Protein AF-A0A352WU00-F1 (afdb_monomer)

pLDDT: mean 78.48, std 10.27, range [42.81, 90.06]

Foldseek 3Di:
DPPPDDVLVVQVVVLVVVCVVVVHDCVVCVCVNPPPDDDDDDD

Mean predicted aligned error: 7.71 Å

Radius of gyration: 13.75 Å; Cα contacts (8 Å, |Δi|>4): 9; chains: 1; bounding box: 33×20×30 Å

Secondary structure (DSSP, 8-state):
------HHHHHHHHHHHHHHHHT--HHHHHHHHS-S-------

Solvent-accessible surface area (backbone atoms only — not comparable to full-atom values): 2977 Å² total; per-residue (Å²): 132,84,74,86,80,52,72,64,61,52,51,51,52,51,51,52,54,50,30,65,75,72,69,56,58,70,82,79,52,43,62,80,75,47,68,95,74,85,86,87,80,86,130

Structure (mmCIF, N/CA/C/O backbone):
data_AF-A0A352WU00-F1
#
_entry.id   AF-A0A352WU00-F1
#
loop_
_atom_site.group_PDB
_atom_site.id
_atom_site.type_symbol
_atom_site.label_atom_id
_atom_site.label_alt_id
_atom_site.label_comp_id
_atom_site.label_asym_id
_atom_site.label_entity_id
_atom_site.label_seq_id
_atom_site.pdbx_PDB_ins_code
_atom_site.Cartn_x
_atom_site.Cartn_y
_atom_site.Cartn_z
_atom_site.occupancy
_atom_site.B_iso_or_equiv
_atom_site.auth_seq_id
_atom_site.auth_comp_id
_atom_site.auth_asym_id
_atom_site.auth_atom_id
_atom_site.pdbx_PDB_model_num
ATOM 1 N N . MET A 1 1 ? 22.999 -12.849 12.138 1.00 42.81 1 MET A N 1
ATOM 2 C CA . MET A 1 1 ? 21.613 -13.109 11.698 1.00 42.81 1 MET A CA 1
ATOM 3 C C . MET A 1 1 ? 21.191 -11.911 10.863 1.00 42.81 1 MET A C 1
ATOM 5 O O . MET A 1 1 ? 20.762 -10.906 11.410 1.00 42.81 1 MET A O 1
ATOM 9 N N . SER A 1 2 ? 21.495 -11.935 9.565 1.00 48.56 2 SER A N 1
ATOM 10 C CA . SER A 1 2 ? 21.187 -10.843 8.639 1.00 48.56 2 SER A CA 1
ATOM 11 C C . SER A 1 2 ? 19.684 -10.845 8.400 1.00 48.56 2 SER A C 1
ATOM 13 O O . SER A 1 2 ? 19.184 -11.621 7.590 1.00 48.56 2 SER A O 1
ATOM 15 N N . ALA A 1 3 ? 18.953 -10.056 9.184 1.00 59.50 3 ALA A N 1
ATOM 16 C CA . ALA A 1 3 ? 17.542 -9.831 8.936 1.00 59.50 3 ALA A CA 1
ATOM 17 C C . ALA A 1 3 ? 17.409 -9.305 7.502 1.00 59.50 3 ALA A C 1
ATOM 19 O O . ALA A 1 3 ? 18.013 -8.286 7.168 1.00 59.50 3 ALA A O 1
ATOM 20 N N . ASN A 1 4 ? 16.675 -10.035 6.659 1.00 63.84 4 ASN A N 1
ATOM 21 C CA . ASN A 1 4 ? 16.234 -9.592 5.340 1.00 63.84 4 ASN A CA 1
ATOM 22 C C . ASN A 1 4 ? 15.337 -8.367 5.538 1.00 63.84 4 ASN A C 1
ATOM 24 O O . ASN A 1 4 ? 14.115 -8.474 5.586 1.00 63.84 4 ASN A O 1
AT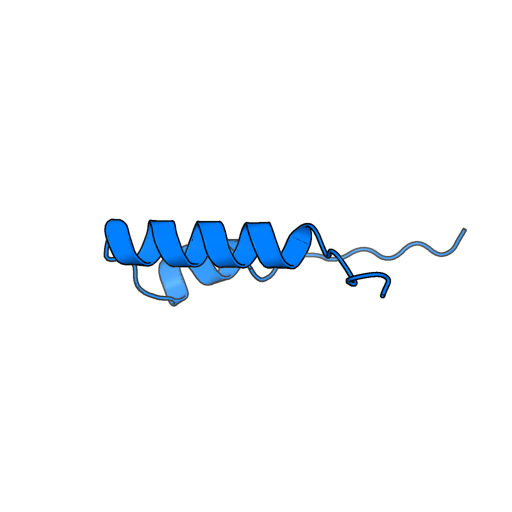OM 28 N N . TYR A 1 5 ? 15.952 -7.211 5.761 1.00 64.81 5 TYR A N 1
ATOM 29 C CA . TYR A 1 5 ? 15.256 -5.946 5.861 1.00 64.81 5 TYR A CA 1
ATOM 30 C C . TYR A 1 5 ? 14.815 -5.578 4.452 1.00 64.81 5 TYR A C 1
ATOM 32 O O . TYR A 1 5 ? 15.622 -5.135 3.637 1.00 64.81 5 TYR A O 1
ATOM 40 N N . ASN A 1 6 ? 13.542 -5.823 4.163 1.00 75.69 6 ASN A N 1
ATOM 41 C CA . ASN A 1 6 ? 12.914 -5.404 2.929 1.00 75.69 6 ASN A CA 1
ATOM 42 C C . ASN A 1 6 ? 12.229 -4.049 3.174 1.00 75.69 6 ASN A C 1
ATOM 44 O O . ASN A 1 6 ? 11.235 -3.996 3.902 1.00 75.69 6 ASN A O 1
ATOM 48 N N . PRO A 1 7 ? 12.729 -2.944 2.593 1.00 78.56 7 PRO A N 1
ATOM 49 C CA . PRO A 1 7 ? 12.106 -1.630 2.732 1.00 78.56 7 PRO A CA 1
ATOM 50 C C . PRO A 1 7 ? 10.650 -1.618 2.257 1.00 78.56 7 PRO A C 1
ATOM 52 O O . PRO A 1 7 ? 9.843 -0.859 2.787 1.00 78.56 7 PRO A O 1
ATOM 55 N N . PHE A 1 8 ? 10.308 -2.483 1.299 1.00 80.44 8 PHE A N 1
ATOM 56 C CA . PHE A 1 8 ? 8.955 -2.607 0.771 1.00 80.44 8 PHE A CA 1
ATOM 57 C C . PHE A 1 8 ? 7.965 -3.086 1.840 1.00 80.44 8 PHE A C 1
ATOM 59 O O . PHE A 1 8 ? 6.906 -2.489 2.000 1.00 80.44 8 PHE A O 1
ATOM 66 N N . ASP A 1 9 ? 8.339 -4.071 2.660 1.00 80.88 9 ASP A N 1
ATOM 67 C CA . ASP A 1 9 ? 7.459 -4.607 3.707 1.00 80.88 9 ASP A CA 1
ATOM 68 C C . ASP A 1 9 ? 7.093 -3.542 4.752 1.00 80.88 9 ASP A C 1
ATOM 70 O O . ASP A 1 9 ? 5.985 -3.535 5.292 1.00 80.88 9 ASP A O 1
ATOM 74 N N . ASN A 1 10 ? 8.008 -2.608 5.027 1.00 84.62 10 ASN A N 1
ATOM 75 C CA . ASN A 1 10 ? 7.741 -1.494 5.935 1.00 84.62 10 ASN A CA 1
ATOM 76 C C . ASN A 1 10 ? 6.774 -0.480 5.330 1.00 84.62 10 ASN A C 1
ATOM 78 O O . ASN A 1 10 ? 5.933 0.062 6.049 1.00 84.62 10 ASN A O 1
ATOM 82 N N . VAL A 1 11 ? 6.869 -0.239 4.023 1.00 85.88 11 VAL A N 1
ATOM 83 C CA . VAL A 1 11 ? 5.934 0.635 3.309 1.00 85.88 11 VAL A CA 1
ATOM 84 C C . VAL A 1 11 ? 4.528 0.037 3.363 1.00 85.88 11 VAL A C 1
ATOM 86 O O . VAL A 1 11 ? 3.606 0.731 3.785 1.00 85.88 11 VAL A O 1
ATOM 89 N N . ILE A 1 12 ? 4.379 -1.260 3.073 1.00 84.94 12 ILE A N 1
ATOM 90 C CA . ILE A 1 12 ? 3.086 -1.962 3.144 1.00 84.94 12 ILE A CA 1
ATOM 91 C C . ILE A 1 12 ? 2.474 -1.863 4.548 1.00 84.94 12 ILE A C 1
ATOM 93 O O . ILE A 1 12 ? 1.338 -1.419 4.689 1.00 84.94 12 ILE A O 1
ATOM 97 N N . LYS A 1 13 ? 3.247 -2.166 5.601 1.00 86.56 13 LYS A N 1
ATOM 98 C CA . LYS A 1 13 ? 2.768 -2.069 6.993 1.00 86.56 13 LYS A CA 1
ATOM 99 C C . LYS A 1 13 ? 2.343 -0.658 7.389 1.00 86.56 13 LYS A C 1
ATOM 101 O O . LYS A 1 13 ? 1.397 -0.487 8.156 1.00 86.56 13 LYS A O 1
ATOM 106 N N . THR A 1 14 ? 3.055 0.354 6.900 1.00 87.94 14 THR A N 1
ATOM 107 C CA . THR A 1 14 ? 2.734 1.757 7.193 1.00 87.94 14 THR A CA 1
ATOM 108 C C . THR A 1 14 ? 1.423 2.158 6.525 1.00 87.94 14 THR A C 1
AT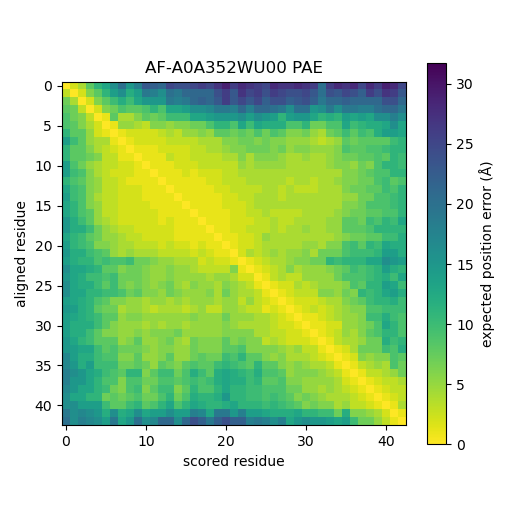OM 110 O O . THR A 1 14 ? 0.594 2.808 7.159 1.00 87.94 14 THR A O 1
ATOM 113 N N . ILE A 1 15 ? 1.210 1.719 5.281 1.00 86.19 15 ILE A N 1
ATOM 114 C CA . ILE A 1 15 ? -0.037 1.934 4.543 1.00 86.19 15 ILE A CA 1
ATOM 115 C C . ILE A 1 15 ? -1.202 1.221 5.243 1.00 86.19 15 ILE A C 1
ATOM 117 O O . ILE A 1 15 ? -2.220 1.859 5.484 1.00 86.19 15 ILE A O 1
ATOM 121 N N . ASP A 1 16 ? -1.031 -0.040 5.653 1.00 86.38 16 ASP A N 1
ATOM 122 C CA . ASP A 1 16 ? -2.054 -0.802 6.392 1.00 86.38 16 ASP A CA 1
ATOM 123 C C . ASP A 1 16 ? -2.447 -0.114 7.7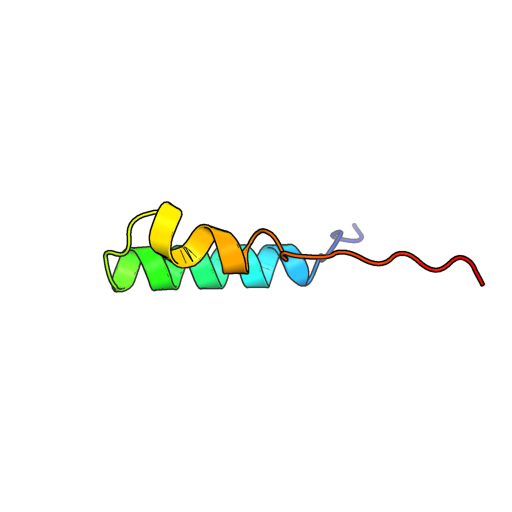00 1.00 86.38 16 ASP A C 1
ATOM 125 O O . ASP A 1 16 ? -3.625 0.019 8.029 1.00 86.38 16 ASP A O 1
ATOM 129 N N . THR A 1 17 ? -1.453 0.372 8.446 1.00 88.81 17 THR A N 1
ATOM 130 C CA . THR A 1 17 ? -1.690 1.066 9.716 1.00 88.81 17 THR A CA 1
ATOM 131 C C . THR A 1 17 ? -2.421 2.390 9.488 1.00 88.81 17 THR A C 1
ATOM 133 O O . THR A 1 17 ? -3.350 2.717 10.225 1.00 88.81 17 THR A O 1
ATOM 136 N N . ALA A 1 18 ? -2.039 3.150 8.458 1.00 88.25 18 ALA A N 1
ATOM 137 C CA . ALA A 1 18 ? -2.708 4.397 8.103 1.00 88.25 18 ALA A CA 1
ATOM 138 C C . ALA A 1 18 ? -4.145 4.158 7.613 1.00 88.25 18 ALA A C 1
ATOM 140 O O . ALA A 1 18 ? -5.051 4.882 8.0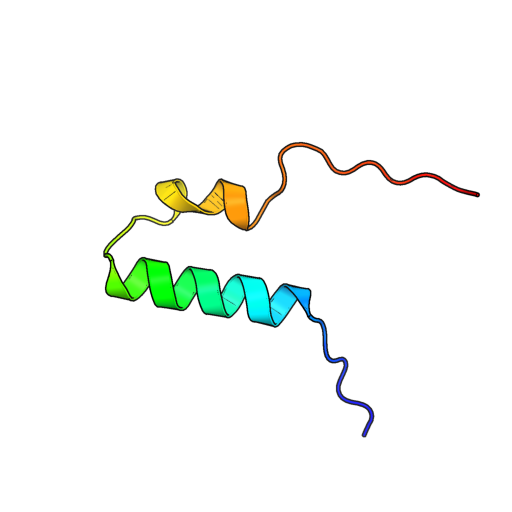24 1.00 88.25 18 ALA A O 1
ATOM 141 N N . ALA A 1 19 ? -4.369 3.124 6.800 1.00 86.88 19 ALA A N 1
ATOM 142 C CA . ALA A 1 19 ? -5.693 2.731 6.330 1.00 86.88 19 ALA A CA 1
ATOM 143 C C . ALA A 1 19 ? -6.604 2.310 7.490 1.00 86.88 19 ALA A C 1
ATOM 145 O O . ALA A 1 19 ? -7.743 2.764 7.556 1.00 86.88 19 ALA A O 1
ATOM 146 N N . ALA A 1 20 ? -6.084 1.549 8.459 1.00 87.25 20 ALA A N 1
ATOM 147 C CA . ALA A 1 20 ? -6.822 1.168 9.663 1.00 87.25 20 ALA A CA 1
ATOM 148 C C . ALA A 1 20 ? -7.193 2.372 10.549 1.00 87.25 2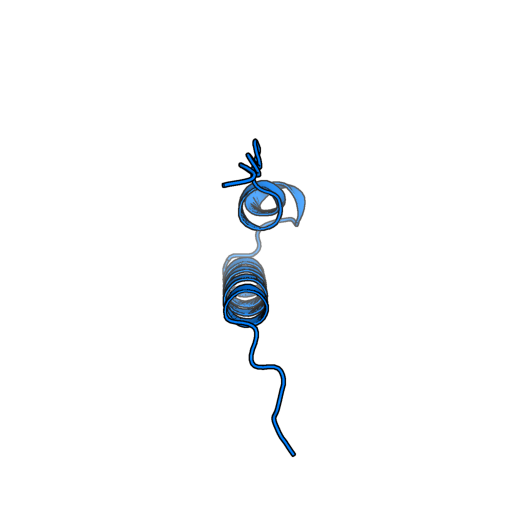0 ALA A C 1
ATOM 150 O O . ALA A 1 20 ? -8.272 2.392 11.137 1.00 87.25 20 ALA A O 1
ATOM 151 N N . ILE A 1 21 ? -6.324 3.387 10.641 1.00 90.06 21 ILE A N 1
ATOM 152 C CA . ILE A 1 21 ? -6.604 4.626 11.390 1.00 90.06 21 ILE A CA 1
ATOM 153 C C . ILE A 1 21 ? -7.665 5.475 10.681 1.00 90.06 21 ILE A C 1
ATOM 155 O O . ILE A 1 21 ? -8.509 6.084 11.336 1.00 90.06 21 ILE A O 1
ATOM 159 N N . LEU A 1 22 ? -7.602 5.540 9.352 1.00 85.44 22 LEU A N 1
ATOM 160 C CA . LEU A 1 22 ? -8.484 6.369 8.531 1.00 85.44 22 LEU A CA 1
ATOM 161 C C . LEU A 1 22 ? -9.806 5.663 8.178 1.00 85.44 22 LEU A C 1
ATOM 163 O O . LEU A 1 22 ? -10.745 6.332 7.759 1.00 85.44 22 LEU A O 1
ATOM 167 N N . GLY A 1 23 ? -9.898 4.348 8.399 1.00 87.94 23 GLY A N 1
ATOM 168 C CA . GLY A 1 23 ? -11.092 3.542 8.146 1.00 87.94 23 GLY A CA 1
ATOM 169 C C . GLY A 1 23 ? -11.340 3.237 6.667 1.00 87.94 23 GLY A C 1
ATOM 170 O O . GLY A 1 23 ? -12.491 3.046 6.289 1.00 87.94 23 GLY A O 1
ATOM 171 N N . TYR A 1 24 ? -10.292 3.225 5.840 1.00 83.81 24 TYR A N 1
ATOM 172 C CA . TYR A 1 24 ? -10.402 2.889 4.417 1.00 83.81 24 TYR A CA 1
ATOM 173 C C . TYR A 1 24 ? -10.533 1.379 4.205 1.00 83.81 24 TYR A C 1
ATOM 175 O O . TYR A 1 24 ? -9.889 0.589 4.905 1.00 83.81 24 TYR A O 1
ATOM 183 N N . GLU A 1 25 ? -11.343 0.978 3.225 1.00 80.75 25 GLU A N 1
ATOM 184 C CA . GLU A 1 25 ? -11.447 -0.426 2.818 1.00 80.75 25 GLU A CA 1
ATOM 185 C C . GLU A 1 25 ? -10.212 -0.843 2.009 1.00 80.75 25 GLU A C 1
ATOM 187 O O . GLU A 1 25 ? -9.527 -0.005 1.427 1.00 80.75 25 GLU A O 1
ATOM 192 N N . GLU A 1 26 ? -9.891 -2.142 1.975 1.00 77.44 26 GLU A N 1
ATOM 193 C CA . GLU A 1 26 ? -8.693 -2.638 1.275 1.00 77.44 26 GLU A CA 1
ATOM 194 C C . GLU A 1 26 ? -8.636 -2.217 -0.197 1.00 77.44 26 GLU A C 1
ATOM 196 O O . GLU A 1 26 ? -7.557 -1.888 -0.693 1.00 77.44 26 GLU A O 1
ATOM 201 N N . ASP A 1 27 ? -9.789 -2.136 -0.860 1.00 79.44 27 ASP A N 1
ATOM 202 C CA . ASP A 1 27 ? -9.908 -1.716 -2.257 1.00 79.44 27 ASP A CA 1
ATOM 203 C C . ASP A 1 27 ? -9.485 -0.253 -2.481 1.00 79.44 27 ASP A C 1
ATOM 205 O O . ASP A 1 27 ? -8.932 0.070 -3.536 1.00 79.44 27 ASP A O 1
ATOM 209 N N . ASP A 1 28 ? -9.645 0.619 -1.478 1.00 80.94 28 ASP A N 1
ATOM 210 C CA . ASP A 1 28 ? -9.313 2.045 -1.582 1.00 80.94 28 ASP A CA 1
ATOM 211 C C . ASP A 1 28 ? -7.804 2.309 -1.579 1.00 80.94 28 ASP A C 1
ATOM 213 O O . ASP A 1 28 ? -7.366 3.381 -1.990 1.00 80.94 28 ASP A O 1
ATOM 217 N N . TYR A 1 29 ? -6.986 1.367 -1.103 1.00 80.38 29 TYR A N 1
ATOM 218 C CA . TYR A 1 29 ? -5.532 1.546 -1.001 1.00 80.38 29 TYR A CA 1
ATOM 219 C C . TYR A 1 29 ? -4.723 0.370 -1.565 1.00 80.38 29 TYR A C 1
ATOM 221 O O . TYR A 1 29 ? -3.487 0.408 -1.557 1.00 80.38 29 TYR A O 1
ATOM 229 N N . ALA A 1 30 ? -5.387 -0.646 -2.124 1.00 79.69 30 ALA A N 1
ATOM 230 C CA . ALA A 1 30 ? -4.753 -1.789 -2.780 1.00 79.69 30 ALA A CA 1
ATOM 231 C C . ALA A 1 30 ? -3.798 -1.370 -3.911 1.00 79.69 30 ALA A C 1
ATOM 233 O O . ALA A 1 30 ? -2.743 -1.984 -4.083 1.00 79.69 30 ALA A O 1
ATOM 234 N N . PHE A 1 31 ? -4.101 -0.285 -4.630 1.00 79.50 31 PHE A N 1
ATOM 235 C CA . PHE A 1 31 ? -3.241 0.244 -5.697 1.00 79.50 31 PHE A CA 1
ATOM 236 C C . PHE A 1 31 ? -1.869 0.734 -5.193 1.00 79.50 31 PHE A C 1
ATOM 238 O O . PHE A 1 31 ? -0.904 0.768 -5.954 1.00 79.50 31 PHE A O 1
ATOM 245 N N . LEU A 1 32 ? -1.748 1.091 -3.906 1.00 79.31 32 LEU A N 1
ATOM 246 C CA . LEU A 1 32 ? -0.463 1.456 -3.298 1.00 79.31 32 LEU A CA 1
ATOM 247 C C . LEU A 1 32 ? 0.397 0.221 -2.989 1.00 79.31 32 LEU A C 1
ATOM 249 O O . LEU A 1 32 ? 1.622 0.325 -2.941 1.00 79.31 32 LEU A O 1
ATOM 253 N N . LYS A 1 33 ? -0.234 -0.944 -2.784 1.00 78.62 33 LYS A N 1
ATOM 254 C CA . LYS A 1 33 ? 0.451 -2.230 -2.576 1.00 78.62 33 LYS A 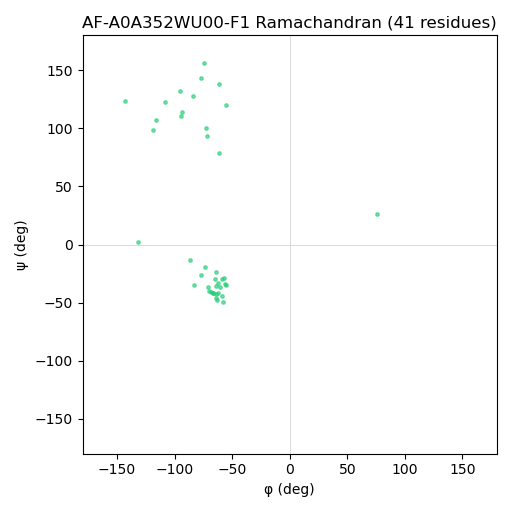CA 1
ATOM 255 C C . LYS A 1 33 ? 0.853 -2.887 -3.895 1.00 78.62 33 LYS A C 1
ATOM 257 O O . LYS A 1 33 ? 1.892 -3.542 -3.957 1.00 78.62 33 LYS A O 1
ATOM 262 N N . TYR A 1 34 ? 0.034 -2.717 -4.931 1.00 77.81 34 TYR A N 1
ATOM 263 C CA . TYR A 1 34 ? 0.211 -3.347 -6.235 1.00 77.81 34 TYR A CA 1
ATOM 264 C C . TYR A 1 34 ? 0.378 -2.276 -7.317 1.00 77.81 34 TYR A C 1
ATOM 266 O O . TYR A 1 34 ? -0.619 -1.718 -7.774 1.00 77.81 34 TYR A O 1
ATOM 274 N N . PRO A 1 35 ? 1.622 -1.971 -7.734 1.00 75.50 35 PRO A N 1
ATOM 275 C CA . PRO A 1 35 ? 1.852 -0.966 -8.760 1.00 75.50 35 PRO A CA 1
ATOM 276 C C . PRO A 1 35 ? 1.178 -1.386 -10.069 1.00 75.50 35 PRO A C 1
ATOM 278 O O . PRO A 1 35 ? 1.279 -2.537 -10.488 1.00 75.50 35 PRO A O 1
ATOM 281 N N . GLU A 1 36 ? 0.542 -0.436 -10.751 1.00 76.38 36 GLU A N 1
ATOM 282 C CA . GLU A 1 36 ? -0.183 -0.700 -12.003 1.00 76.38 36 GLU A CA 1
ATOM 283 C C . GLU A 1 36 ? 0.712 -1.291 -13.104 1.00 76.38 36 GLU A C 1
ATOM 285 O O . GLU A 1 36 ? 0.245 -2.020 -13.980 1.00 76.38 36 GLU A O 1
ATOM 290 N N . ARG A 1 37 ? 2.008 -0.951 -13.098 1.00 81.00 37 ARG A N 1
ATOM 291 C CA . ARG A 1 37 ? 2.990 -1.416 -14.083 1.00 81.00 37 ARG A CA 1
ATOM 292 C C . ARG A 1 37 ? 4.329 -1.666 -13.394 1.00 81.00 37 ARG A C 1
ATOM 294 O O . ARG A 1 37 ? 4.909 -0.749 -12.821 1.00 81.00 37 ARG A O 1
ATOM 301 N N . GLU A 1 38 ? 4.852 -2.883 -13.512 1.00 78.94 38 GLU A N 1
ATOM 302 C CA . GLU A 1 38 ? 6.231 -3.222 -13.146 1.00 78.94 38 GLU A CA 1
ATOM 303 C C . GLU A 1 38 ? 7.024 -3.476 -14.435 1.00 78.94 38 GLU A C 1
ATOM 305 O O . GLU A 1 38 ? 6.640 -4.313 -15.253 1.00 78.94 38 GLU A O 1
ATOM 310 N N . LEU A 1 39 ? 8.120 -2.742 -14.647 1.00 83.31 39 LEU A N 1
ATOM 311 C CA . LEU A 1 39 ? 8.984 -2.918 -15.814 1.00 83.31 39 LEU A CA 1
ATOM 312 C C . LEU A 1 39 ? 10.364 -3.388 -15.350 1.00 83.31 39 LEU A C 1
ATOM 314 O O . LEU A 1 39 ? 11.137 -2.621 -14.782 1.00 83.31 39 LEU A O 1
ATOM 318 N N . LYS A 1 40 ? 10.666 -4.664 -15.600 1.00 79.69 40 LYS A N 1
ATOM 319 C CA . LYS A 1 40 ? 11.986 -5.258 -15.355 1.00 79.69 40 LYS A CA 1
ATOM 320 C C . LYS A 1 40 ? 12.805 -5.169 -16.634 1.00 79.69 40 LYS A C 1
ATOM 322 O O . LYS A 1 40 ? 12.462 -5.811 -17.624 1.00 79.69 40 LYS A O 1
ATOM 327 N N . VAL A 1 41 ? 13.876 -4.382 -16.615 1.00 80.50 41 VAL A N 1
ATOM 328 C CA . VAL A 1 41 ? 14.886 -4.394 -17.680 1.00 80.50 41 VAL A CA 1
ATOM 329 C C . VAL A 1 41 ? 16.035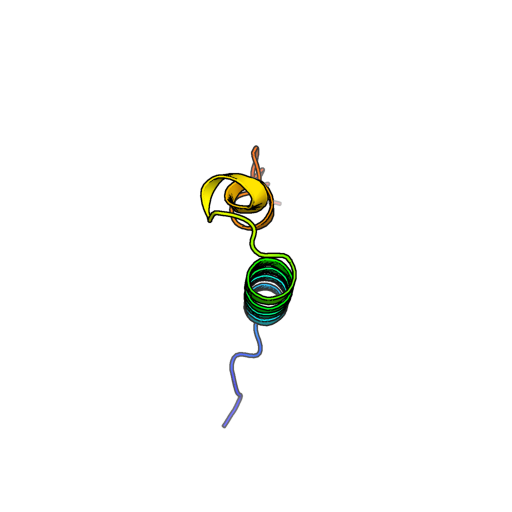 -5.3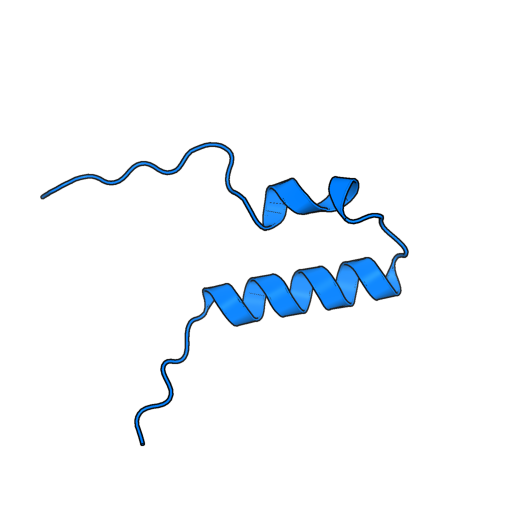11 -17.284 1.00 80.50 41 VAL A C 1
ATOM 331 O O . VAL A 1 41 ? 16.542 -5.236 -16.166 1.00 80.50 41 VAL A O 1
ATOM 334 N N . SER A 1 42 ? 16.440 -6.185 -1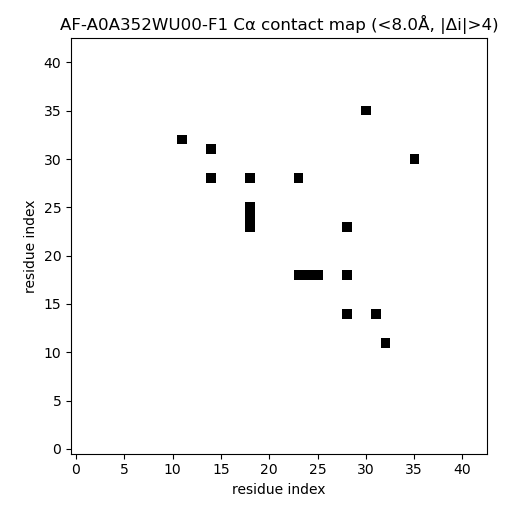8.201 1.00 70.75 42 SER A N 1
ATOM 335 C CA . SER A 1 42 ? 17.730 -6.868 -18.118 1.00 70.75 42 SER A CA 1
ATOM 336 C C . SER A 1 42 ? 18.789 -5.943 -18.708 1.00 70.75 42 SER A C 1
ATOM 338 O O . SER A 1 42 ? 18.593 -5.435 -19.813 1.00 70.75 42 SER A O 1
ATOM 340 N N . LEU A 1 43 ? 19.859 -5.698 -17.950 1.00 58.53 43 LEU A N 1
ATOM 341 C CA . LEU A 1 43 ? 21.033 -4.955 -18.408 1.00 58.53 43 LEU A CA 1
ATOM 342 C C . LEU A 1 43 ? 22.043 -5.911 -19.048 1.00 58.53 43 LEU A C 1
ATOM 344 O O . LEU A 1 43 ? 22.266 -6.987 -18.445 1.00 58.53 43 LEU A O 1
#

Sequence (43 aa):
MSANYNPFDNVIKTIDTAAAILGYEEDDYAFLKYPERELKVSL